Protein AF-K0RW89-F1 (afdb_monomer_lite)

pLDDT: mean 80.04, std 15.32, range [35.28, 93.81]

Secondary structure (DSSP, 8-state):
--PPPPHHHHHHHHHHTTS-HHHHSPP-TTTT----HHHHHHHHHHHTTPPPTT--SB-TTT-PBP-HHHHTT-SSSSHHHHHHHHHHHHHHHHHHHHS-GGG--SS-----SSS-------------

Organism: Thalassiosira oceanica (NCBI:txid159749)

Foldseek 3Di:
DPDDQDPVRVVLVVVLVVLCCLVVDDDDPVVPSDDDPLRVVCSVCVSVVHFRDDFDQAFPFPRHGDGPVCQVPPPGGHDVVVVVVVVQV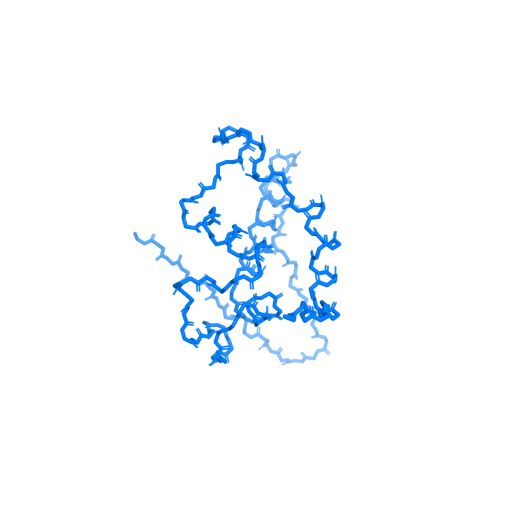VVQVVVCVVDNNVVGDRDDDDDDPDPDDDDDDDPPPPDD

Radius of gyration: 19.99 Å; chains: 1; bounding box: 37×52×50 Å

Sequence (128 aa):
MKGRASRRDKKRLERIQETGAFLTVRPSRRDGTELERDEFRDAVLLRMGLVPKNLPKTCDGCGATFTVEHALTCKTGGLVVMRHDDCRDEFGDIASKATTPSRVTTEPLIHYGGNEPVTRQANGASNT

Structure (mmCIF, N/CA/C/O backbone):
data_AF-K0RW89-F1
#
_entry.id   AF-K0RW89-F1
#
loop_
_atom_site.group_PDB
_atom_site.id
_atom_site.type_symbol
_atom_site.label_atom_id
_atom_site.label_alt_id
_atom_site.label_comp_id
_atom_site.label_asym_id
_atom_site.label_entity_id
_atom_site.label_seq_id
_atom_site.pdbx_PDB_ins_code
_atom_site.Cartn_x
_atom_site.Cartn_y
_atom_site.Cartn_z
_atom_site.occupancy
_atom_site.B_iso_or_equiv
_atom_site.auth_seq_id
_atom_site.auth_comp_id
_atom_site.auth_asym_id
_atom_site.auth_atom_id
_atom_site.pdbx_PDB_model_num
ATOM 1 N N . MET A 1 1 ? -13.794 16.207 26.514 1.00 40.47 1 MET A N 1
ATOM 2 C CA . MET A 1 1 ? -12.568 15.577 27.059 1.00 40.47 1 MET A CA 1
ATOM 3 C C . MET A 1 1 ? -11.683 15.159 25.889 1.00 40.47 1 MET A C 1
ATOM 5 O O . MET A 1 1 ? -12.098 14.302 25.122 1.00 40.47 1 MET A O 1
ATOM 9 N N . LYS A 1 2 ? -10.519 15.790 25.671 1.00 53.75 2 LYS A N 1
ATOM 10 C CA . LYS A 1 2 ? -9.563 15.314 24.652 1.00 53.75 2 LYS A CA 1
ATOM 11 C C . LYS A 1 2 ? -8.870 14.072 25.214 1.00 53.75 2 LYS A C 1
ATOM 13 O O . LYS A 1 2 ? -8.032 14.191 26.102 1.00 53.75 2 LYS A O 1
ATOM 18 N N . GLY A 1 3 ? -9.272 12.892 24.742 1.00 67.44 3 GLY A N 1
ATOM 19 C CA . GLY A 1 3 ? -8.585 11.641 25.058 1.00 67.44 3 GLY A CA 1
ATOM 20 C C . GLY A 1 3 ? -7.114 11.743 24.655 1.00 67.44 3 GLY A C 1
ATOM 21 O O . GLY A 1 3 ? -6.790 12.248 23.580 1.00 67.44 3 GLY A O 1
ATOM 22 N N . ARG A 1 4 ? -6.211 11.325 25.544 1.00 73.81 4 ARG A N 1
ATOM 23 C CA . ARG A 1 4 ? -4.768 11.343 25.286 1.00 73.81 4 ARG A CA 1
ATOM 24 C C . ARG A 1 4 ? 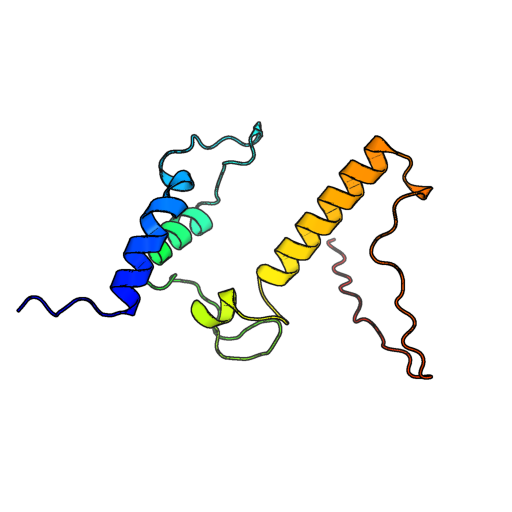-4.477 10.407 24.106 1.00 73.81 4 ARG A C 1
ATOM 26 O O . ARG A 1 4 ? -4.877 9.248 24.148 1.00 73.81 4 ARG A O 1
ATOM 33 N N . ALA A 1 5 ? -3.793 10.907 23.074 1.00 76.50 5 ALA A N 1
ATOM 34 C CA . ALA A 1 5 ? -3.457 10.118 21.887 1.00 76.50 5 ALA A CA 1
ATOM 35 C C . ALA A 1 5 ? -2.704 8.836 22.275 1.00 76.50 5 ALA A C 1
ATOM 37 O O . ALA A 1 5 ? -1.740 8.885 23.055 1.00 76.50 5 ALA A O 1
ATOM 38 N N . SER A 1 6 ? -3.141 7.698 21.733 1.00 86.81 6 SER A N 1
ATOM 39 C CA . SER A 1 6 ? -2.545 6.400 22.038 1.00 86.81 6 SER A CA 1
ATOM 40 C C . SER A 1 6 ? -1.123 6.304 21.472 1.00 86.81 6 SER A C 1
ATOM 42 O O . SER A 1 6 ? -0.726 7.045 20.569 1.00 86.81 6 SER A O 1
ATOM 44 N N . ARG A 1 7 ? -0.324 5.347 21.965 1.00 88.25 7 ARG A N 1
ATOM 45 C CA . ARG A 1 7 ? 1.009 5.064 21.395 1.00 88.25 7 ARG A CA 1
ATOM 46 C C . ARG A 1 7 ? 0.926 4.724 19.900 1.00 88.25 7 ARG A C 1
ATOM 48 O O . ARG A 1 7 ? 1.836 5.062 19.148 1.00 88.25 7 ARG A O 1
ATOM 55 N N . ARG A 1 8 ? -0.163 4.071 19.481 1.00 83.94 8 ARG A N 1
ATOM 56 C CA . ARG A 1 8 ? -0.444 3.731 18.083 1.00 83.94 8 ARG A CA 1
ATOM 57 C C . ARG A 1 8 ? -0.657 4.995 17.246 1.00 83.94 8 ARG A C 1
ATOM 59 O O . ARG A 1 8 ? -0.050 5.106 16.185 1.00 83.94 8 ARG A O 1
ATOM 66 N N . ASP A 1 9 ? -1.423 5.958 17.755 1.00 85.38 9 ASP A N 1
ATOM 67 C CA . ASP A 1 9 ? -1.691 7.227 17.062 1.00 85.38 9 ASP A CA 1
ATOM 68 C C . ASP A 1 9 ? -0.420 8.053 16.874 1.00 85.38 9 ASP A C 1
ATOM 70 O O . ASP A 1 9 ? -0.193 8.593 15.795 1.00 85.38 9 ASP A O 1
ATOM 74 N N . LYS A 1 10 ? 0.453 8.093 17.888 1.00 88.44 10 LYS A N 1
ATOM 75 C CA . LYS A 1 10 ? 1.753 8.780 17.801 1.00 88.44 10 LYS A CA 1
ATOM 76 C C . LYS A 1 10 ? 2.636 8.189 16.702 1.00 88.44 10 LYS A C 1
ATOM 78 O O . LYS A 1 10 ? 3.036 8.908 15.794 1.00 88.44 10 LYS A O 1
ATOM 83 N N . LYS A 1 11 ? 2.834 6.865 16.718 1.00 87.19 11 LYS A N 1
ATOM 84 C CA . LYS A 1 11 ? 3.598 6.158 15.676 1.00 87.19 11 LYS A CA 1
ATOM 85 C C . LYS A 1 11 ? 2.999 6.341 14.281 1.00 87.19 11 LYS A C 1
ATOM 87 O O . LYS A 1 11 ? 3.721 6.360 13.291 1.00 87.19 11 LYS A O 1
ATOM 92 N N . ARG A 1 12 ? 1.668 6.422 14.182 1.00 86.19 12 ARG A N 1
ATOM 93 C CA . ARG A 1 12 ? 0.988 6.689 12.913 1.00 86.19 12 ARG A CA 1
ATOM 94 C C . ARG A 1 12 ? 1.329 8.092 12.412 1.00 86.19 12 ARG A C 1
ATOM 96 O O . ARG A 1 12 ? 1.723 8.226 11.263 1.00 86.19 12 ARG A O 1
ATOM 103 N N . LEU A 1 13 ? 1.196 9.108 13.265 1.00 87.94 13 LEU A N 1
ATOM 104 C CA . LEU A 1 13 ? 1.504 10.498 12.918 1.00 87.94 13 LEU A CA 1
ATOM 105 C C . LEU A 1 13 ? 2.968 10.690 12.504 1.00 87.94 13 LEU A C 1
ATOM 107 O O . LEU A 1 13 ? 3.213 11.437 11.565 1.00 87.94 13 LEU A O 1
ATOM 111 N N . GLU A 1 14 ? 3.907 9.986 13.141 1.00 89.62 14 GLU A N 1
ATOM 112 C CA . GLU A 1 14 ? 5.320 9.957 12.733 1.00 89.62 14 GLU A CA 1
ATOM 113 C C . GLU A 1 14 ? 5.471 9.434 11.292 1.00 89.62 14 GLU A C 1
ATOM 115 O O . GLU A 1 14 ? 6.001 10.132 10.435 1.00 89.62 14 GLU A O 1
ATOM 120 N N . ARG A 1 15 ? 4.902 8.261 10.970 1.00 84.94 15 ARG A N 1
ATOM 121 C CA . ARG A 1 15 ? 4.992 7.665 9.617 1.00 84.94 15 ARG A CA 1
ATOM 122 C C . ARG A 1 15 ? 4.259 8.448 8.527 1.00 84.94 15 ARG A C 1
ATOM 124 O O . ARG A 1 15 ? 4.625 8.389 7.355 1.00 84.94 15 ARG A O 1
ATOM 131 N N . ILE A 1 16 ? 3.182 9.146 8.881 1.00 87.25 16 ILE A N 1
ATOM 132 C CA . ILE A 1 16 ? 2.369 9.929 7.937 1.00 87.25 16 ILE A CA 1
ATOM 133 C C . ILE A 1 16 ? 3.197 11.027 7.260 1.00 87.25 16 ILE A C 1
ATOM 135 O O . ILE A 1 16 ? 2.903 11.376 6.113 1.00 87.25 16 ILE A O 1
ATOM 139 N N . GLN A 1 17 ? 4.224 11.547 7.938 1.00 85.44 17 GLN A N 1
ATOM 140 C CA . GLN A 1 17 ? 5.095 12.597 7.405 1.00 85.44 17 GLN A CA 1
ATOM 141 C C . GLN A 1 17 ? 5.839 12.141 6.142 1.00 85.44 17 GLN A C 1
ATOM 143 O O . GLN A 1 17 ? 5.966 12.916 5.202 1.00 85.44 17 GLN A O 1
ATOM 148 N N . GLU A 1 18 ? 6.231 10.868 6.075 1.00 85.94 18 GLU A N 1
ATOM 149 C CA . GLU A 1 18 ? 7.036 10.313 4.976 1.00 85.94 18 GLU A CA 1
ATOM 150 C C . GLU A 1 18 ? 6.190 9.638 3.881 1.00 85.94 18 GLU A C 1
ATOM 152 O O . GLU A 1 18 ? 6.647 9.423 2.765 1.00 85.94 18 GLU A O 1
ATOM 157 N N . THR A 1 19 ? 4.921 9.329 4.162 1.00 83.56 19 THR A N 1
ATOM 158 C CA . THR A 1 19 ? 4.051 8.506 3.291 1.00 83.56 19 THR A CA 1
ATOM 159 C C . THR A 1 19 ? 3.003 9.319 2.517 1.00 83.56 19 THR A C 1
ATOM 161 O O . THR A 1 19 ? 1.945 8.808 2.159 1.00 83.56 19 THR A O 1
ATOM 164 N N . GLY A 1 20 ? 3.238 10.620 2.312 1.00 87.31 20 GLY A N 1
ATOM 165 C CA . GLY A 1 20 ? 2.256 11.560 1.740 1.00 87.31 20 GLY A CA 1
ATOM 166 C C . GLY A 1 20 ? 2.352 11.818 0.234 1.00 87.31 20 GLY A C 1
ATOM 167 O O . GLY A 1 20 ? 1.488 12.511 -0.295 1.00 87.31 20 GLY A O 1
ATOM 168 N N . ALA A 1 21 ? 3.367 11.287 -0.453 1.00 89.94 21 ALA A N 1
ATOM 169 C CA . ALA A 1 21 ? 3.665 11.646 -1.845 1.00 89.94 21 ALA A CA 1
ATOM 170 C C . ALA A 1 21 ? 2.498 11.384 -2.815 1.00 89.94 21 ALA A C 1
ATOM 172 O O . ALA A 1 21 ? 2.265 12.173 -3.724 1.00 89.94 21 ALA A O 1
ATOM 173 N N . PHE A 1 22 ? 1.705 10.335 -2.581 1.00 90.38 22 PHE A N 1
ATOM 174 C CA . PHE A 1 22 ? 0.549 9.997 -3.418 1.00 90.38 22 PHE A CA 1
ATOM 175 C C . PHE A 1 22 ? -0.576 11.053 -3.407 1.00 90.38 22 PHE A C 1
ATOM 177 O O . PHE A 1 22 ? -1.456 11.015 -4.260 1.00 90.38 22 PHE A O 1
ATOM 184 N N . LEU A 1 23 ? -0.570 11.990 -2.448 1.00 92.19 23 LEU A N 1
ATOM 185 C CA . LEU A 1 23 ? -1.537 13.093 -2.379 1.00 92.19 23 LEU A CA 1
ATOM 186 C C . LEU A 1 23 ? -1.122 14.302 -3.223 1.00 92.19 23 LEU A C 1
ATOM 188 O O . LEU A 1 23 ? -1.969 15.121 -3.570 1.00 92.19 23 LEU A O 1
ATOM 192 N N . THR A 1 24 ? 0.175 14.452 -3.490 1.00 90.75 24 THR A N 1
ATOM 193 C CA . THR A 1 24 ? 0.746 15.631 -4.157 1.00 90.75 24 THR A CA 1
ATOM 194 C C . THR A 1 24 ? 1.314 15.314 -5.533 1.00 90.75 24 THR A C 1
ATOM 196 O O . THR A 1 24 ? 1.488 16.226 -6.341 1.00 90.75 24 THR A O 1
ATOM 199 N N . VAL A 1 25 ? 1.609 14.043 -5.815 1.00 91.19 25 VAL A N 1
ATOM 200 C CA . VAL A 1 25 ? 2.120 13.609 -7.113 1.00 91.19 25 VAL A CA 1
ATOM 201 C C . VAL A 1 25 ? 1.050 13.773 -8.189 1.00 91.19 25 VAL A C 1
ATOM 203 O O . VAL A 1 25 ? -0.132 13.500 -7.977 1.00 91.19 25 VAL A O 1
ATOM 206 N N . ARG A 1 26 ? 1.468 14.214 -9.376 1.00 91.94 26 ARG A N 1
ATOM 207 C CA . ARG A 1 26 ? 0.597 14.232 -10.550 1.00 91.94 26 ARG A CA 1
ATOM 208 C C . ARG A 1 26 ? 0.342 12.785 -10.998 1.00 91.94 26 ARG A C 1
ATOM 210 O O . ARG A 1 26 ? 1.325 12.086 -11.248 1.00 91.94 26 ARG A O 1
ATOM 217 N N . PRO A 1 27 ? -0.917 12.355 -11.184 1.00 91.00 27 PRO A N 1
ATOM 218 C CA . PRO A 1 27 ? -1.214 11.066 -11.803 1.00 91.00 27 PRO A CA 1
ATOM 219 C C . PRO A 1 27 ? -0.718 11.037 -13.259 1.00 91.00 27 PRO A C 1
ATOM 221 O O . PRO A 1 27 ? -1.027 11.945 -14.039 1.00 91.00 27 PRO A O 1
ATOM 224 N N . SER A 1 28 ? 0.088 10.034 -13.609 1.00 91.38 28 SER A N 1
ATOM 225 C CA . SER A 1 28 ? 0.667 9.839 -14.942 1.00 91.38 28 SER A CA 1
ATOM 226 C C . SER A 1 28 ? 0.923 8.356 -15.220 1.00 91.38 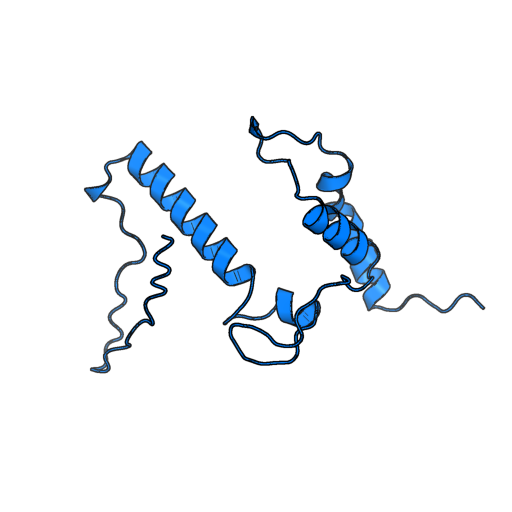28 SER A C 1
ATOM 228 O O . SER A 1 28 ? 1.720 7.725 -14.525 1.00 91.38 28 SER A O 1
ATOM 230 N N . ARG A 1 29 ? 0.296 7.798 -16.268 1.00 88.94 29 ARG A N 1
ATOM 231 C CA . ARG A 1 29 ? 0.588 6.424 -16.740 1.00 88.94 29 ARG A CA 1
ATOM 232 C C . ARG A 1 29 ? 2.046 6.222 -17.093 1.00 88.94 29 ARG A C 1
ATOM 234 O O . ARG A 1 29 ? 2.606 5.175 -16.806 1.00 88.94 29 ARG A O 1
ATOM 241 N N . ARG A 1 30 ? 2.644 7.224 -17.741 1.00 89.69 30 ARG A N 1
ATOM 242 C CA . ARG A 1 30 ? 4.031 7.156 -18.206 1.00 89.69 30 ARG A CA 1
ATOM 243 C C . ARG A 1 30 ? 4.998 7.002 -17.037 1.00 89.69 30 ARG A C 1
ATOM 245 O O . ARG A 1 30 ? 5.971 6.271 -17.160 1.00 89.69 30 ARG A O 1
ATOM 252 N N . ASP A 1 31 ? 4.714 7.695 -15.940 1.00 86.25 31 ASP A N 1
ATOM 253 C CA . ASP A 1 31 ? 5.578 7.730 -14.759 1.00 86.25 31 ASP A CA 1
ATOM 254 C C . ASP A 1 31 ? 5.157 6.695 -13.699 1.00 86.25 31 ASP A C 1
ATOM 256 O O . ASP A 1 31 ? 5.787 6.600 -12.650 1.00 86.25 31 ASP A O 1
ATOM 260 N N . GLY A 1 32 ? 4.088 5.929 -13.953 1.00 85.69 32 GLY A N 1
ATOM 261 C CA . GLY A 1 32 ? 3.572 4.919 -13.027 1.00 85.69 32 GLY A CA 1
ATOM 262 C C . GLY A 1 32 ? 2.999 5.500 -11.730 1.00 85.69 32 GLY A C 1
ATOM 263 O O . GLY A 1 32 ? 3.019 4.836 -10.700 1.00 85.69 32 GLY A O 1
ATOM 264 N N . THR A 1 33 ? 2.517 6.747 -11.752 1.00 89.94 33 THR A N 1
ATOM 265 C CA . THR A 1 33 ? 2.003 7.453 -10.560 1.00 89.94 33 THR A CA 1
ATOM 266 C C . THR A 1 33 ? 0.476 7.496 -10.488 1.00 89.94 33 THR A C 1
ATOM 268 O O . THR A 1 33 ? -0.083 8.146 -9.603 1.00 89.94 33 THR A O 1
ATOM 271 N N . GLU A 1 34 ? -0.223 6.853 -11.426 1.00 91.31 34 GLU A N 1
ATOM 272 C CA . GLU A 1 34 ? -1.677 6.690 -11.351 1.00 91.31 34 GLU A CA 1
ATOM 273 C C . GLU A 1 34 ? -2.038 5.646 -10.298 1.00 91.31 34 GLU A C 1
ATOM 275 O O . GLU A 1 34 ? -1.423 4.588 -10.227 1.00 91.31 34 GLU A O 1
ATOM 280 N N . LEU A 1 35 ? -3.051 5.961 -9.495 1.00 90.25 35 LEU A N 1
ATOM 281 C CA . LEU A 1 35 ? -3.674 5.028 -8.567 1.00 90.25 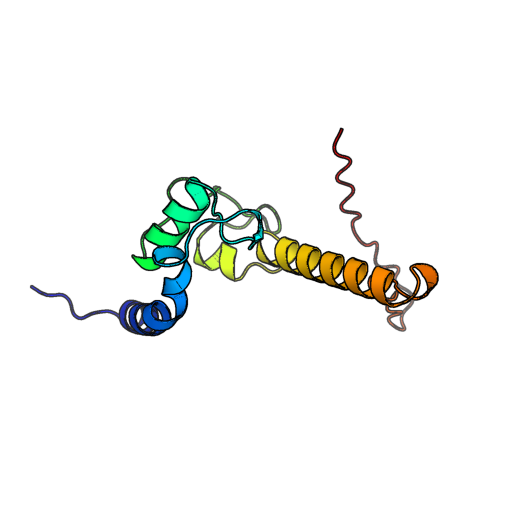35 LEU A CA 1
ATOM 282 C C . LEU A 1 35 ? -5.090 4.746 -9.036 1.00 90.25 35 LEU A C 1
ATOM 284 O O . LEU A 1 35 ? -5.786 5.649 -9.522 1.00 90.25 35 LEU A O 1
ATOM 288 N N . GLU A 1 36 ? -5.543 3.517 -8.836 1.00 90.38 36 GLU A N 1
ATOM 289 C CA . GLU A 1 36 ? -6.949 3.207 -9.019 1.00 90.38 36 GLU A CA 1
ATOM 290 C C . GLU A 1 36 ? -7.806 3.977 -7.998 1.00 90.38 36 GLU A C 1
ATOM 292 O O . GLU A 1 36 ? -7.358 4.384 -6.921 1.00 90.38 36 GLU A O 1
ATOM 297 N N . ARG A 1 37 ? -9.090 4.164 -8.316 1.00 90.69 37 ARG A N 1
ATOM 298 C CA . ARG A 1 37 ? -10.045 4.854 -7.440 1.00 90.69 37 ARG A CA 1
ATOM 299 C C . ARG A 1 37 ? -10.057 4.264 -6.030 1.00 90.69 37 ARG A C 1
ATOM 301 O O . ARG A 1 37 ? -10.115 5.015 -5.054 1.00 90.69 37 ARG A O 1
ATOM 308 N N . ASP A 1 38 ? -10.080 2.940 -5.934 1.00 90.88 38 ASP A N 1
ATOM 309 C CA . ASP A 1 38 ? -10.226 2.257 -4.655 1.00 90.88 38 ASP A CA 1
ATOM 310 C C . ASP A 1 38 ? -8.881 2.177 -3.916 1.00 90.88 38 ASP A C 1
ATOM 312 O O . ASP A 1 38 ? -8.855 2.443 -2.717 1.00 90.88 38 ASP A O 1
ATOM 316 N N . GLU A 1 39 ? -7.756 2.036 -4.629 1.00 89.31 39 GLU A N 1
ATOM 317 C CA . GLU A 1 39 ? -6.408 2.196 -4.060 1.00 89.31 39 GLU A CA 1
ATOM 318 C C . GLU A 1 39 ? -6.209 3.572 -3.411 1.00 89.31 39 GLU A C 1
ATOM 320 O O . GLU A 1 39 ? -5.732 3.671 -2.279 1.00 89.31 39 GLU A O 1
ATOM 325 N N . PHE A 1 40 ? -6.620 4.648 -4.091 1.00 91.62 40 PHE A N 1
ATOM 326 C CA . PHE A 1 40 ? -6.522 6.001 -3.545 1.00 91.62 40 PHE A CA 1
ATOM 327 C C . PHE A 1 40 ? -7.375 6.161 -2.279 1.00 91.62 40 PHE A C 1
ATOM 329 O O . PHE A 1 40 ? -6.918 6.708 -1.272 1.00 91.62 40 PHE A O 1
ATOM 336 N N . ARG A 1 41 ? -8.622 5.674 -2.307 1.00 93.12 41 ARG A N 1
ATOM 337 C CA . ARG A 1 41 ? -9.533 5.740 -1.153 1.00 93.12 41 ARG A CA 1
ATOM 338 C C . ARG A 1 41 ? -8.990 4.956 0.033 1.00 93.12 41 ARG A C 1
ATOM 340 O O . ARG A 1 41 ? -9.004 5.476 1.149 1.00 93.12 41 ARG A O 1
ATOM 347 N N . ASP A 1 42 ? -8.491 3.752 -0.205 1.00 91.19 42 ASP A N 1
ATOM 348 C CA . ASP A 1 42 ? -7.926 2.905 0.835 1.00 91.19 42 ASP A CA 1
ATOM 349 C C . ASP A 1 42 ? -6.653 3.528 1.411 1.00 91.19 42 ASP A C 1
ATOM 351 O O . ASP A 1 42 ? -6.524 3.617 2.632 1.00 91.19 42 ASP A O 1
ATOM 355 N N . ALA A 1 43 ? -5.772 4.087 0.576 1.00 90.19 43 ALA A N 1
ATOM 356 C CA . ALA A 1 43 ? -4.590 4.817 1.031 1.00 90.19 43 ALA A CA 1
ATOM 357 C C . ALA A 1 43 ? -4.952 6.017 1.928 1.00 90.19 43 ALA A C 1
ATOM 359 O O . ALA A 1 43 ? -4.333 6.222 2.979 1.00 90.19 43 ALA A O 1
ATOM 360 N N . VAL A 1 44 ? -5.989 6.786 1.573 1.00 92.31 44 VAL A N 1
ATOM 361 C CA . VAL A 1 44 ? -6.493 7.895 2.404 1.00 92.31 44 VAL A CA 1
ATOM 362 C C . VAL A 1 44 ? -7.068 7.385 3.729 1.00 92.31 44 VAL A C 1
ATOM 364 O O . VAL A 1 44 ? -6.750 7.938 4.785 1.00 92.31 44 VAL A O 1
ATOM 367 N N . LEU A 1 45 ? -7.885 6.328 3.710 1.00 92.50 45 LEU A N 1
ATOM 368 C CA . LEU A 1 45 ? -8.462 5.747 4.927 1.00 92.50 45 LEU A CA 1
ATOM 369 C C . LEU A 1 45 ? -7.367 5.229 5.863 1.00 92.50 45 LEU A C 1
ATOM 371 O O . LEU A 1 45 ? -7.351 5.593 7.040 1.00 92.50 45 LEU A O 1
ATOM 375 N N . LEU A 1 46 ? -6.400 4.479 5.334 1.00 89.44 46 LEU A N 1
ATOM 376 C CA . LEU A 1 46 ? -5.253 3.968 6.083 1.00 89.44 46 LEU A CA 1
ATOM 377 C C . LEU A 1 46 ? -4.415 5.101 6.684 1.00 89.44 46 LEU A C 1
ATOM 379 O O . LEU A 1 46 ? -4.036 5.034 7.858 1.00 89.44 46 LEU A O 1
ATOM 383 N N . ARG A 1 47 ? -4.194 6.188 5.932 1.00 90.06 47 ARG A N 1
ATOM 384 C CA . ARG A 1 47 ? -3.525 7.400 6.430 1.00 90.06 47 ARG A CA 1
ATOM 385 C C . ARG A 1 47 ? -4.287 8.020 7.601 1.00 90.06 47 ARG A C 1
ATOM 387 O O . ARG A 1 47 ? -3.683 8.406 8.596 1.00 90.06 47 ARG A O 1
ATOM 394 N N . MET A 1 48 ? -5.614 8.050 7.545 1.00 89.06 48 MET A N 1
ATOM 395 C CA . MET A 1 48 ? -6.454 8.526 8.651 1.00 89.06 48 MET A CA 1
ATOM 396 C C . MET A 1 48 ? -6.623 7.492 9.780 1.00 89.06 48 MET A C 1
ATOM 398 O O . MET A 1 48 ? -7.248 7.794 10.801 1.00 89.06 48 MET A O 1
ATOM 402 N N . GLY A 1 49 ? -6.027 6.300 9.642 1.00 87.56 49 GLY A N 1
ATOM 403 C CA . GLY A 1 49 ? -6.173 5.143 10.533 1.00 87.56 49 GLY A CA 1
ATOM 404 C C . GLY A 1 49 ? -7.599 4.613 10.617 1.00 87.56 49 GLY A C 1
ATOM 405 O O . GLY A 1 49 ? -8.000 4.097 11.657 1.00 87.56 49 GLY A O 1
ATOM 406 N N . LEU A 1 50 ? -8.354 4.785 9.539 1.00 90.06 50 LEU A N 1
ATOM 407 C CA . LEU A 1 50 ? -9.666 4.203 9.325 1.00 90.06 50 LEU A CA 1
ATOM 408 C C . LEU A 1 50 ? -9.516 2.878 8.576 1.00 90.06 50 LEU A C 1
ATOM 410 O O . LEU A 1 50 ? -8.530 2.642 7.877 1.00 90.06 50 LEU A O 1
ATOM 414 N N . VAL A 1 51 ? -10.508 2.009 8.735 1.00 90.62 51 VAL A N 1
ATOM 415 C CA . VAL A 1 51 ? -10.524 0.690 8.103 1.00 90.62 51 VAL A CA 1
ATOM 416 C C . VAL A 1 51 ? -11.119 0.809 6.689 1.00 90.62 51 VAL A C 1
ATOM 418 O O . VAL A 1 51 ? -12.204 1.384 6.551 1.00 90.62 51 VAL A O 1
ATOM 421 N N . PRO A 1 52 ? -10.440 0.295 5.645 1.00 91.50 52 PRO A N 1
ATOM 422 C CA . PRO A 1 52 ? -10.996 0.145 4.299 1.00 91.50 52 PRO A CA 1
ATOM 423 C C . PRO A 1 52 ? -12.347 -0.580 4.286 1.00 91.50 52 PRO A C 1
ATOM 425 O O . PRO A 1 52 ? -12.586 -1.489 5.078 1.00 91.50 52 PRO A O 1
ATOM 428 N N . LYS A 1 53 ? -13.255 -0.183 3.390 1.00 86.62 53 LYS A N 1
ATOM 429 C CA . LYS A 1 53 ? -14.657 -0.646 3.433 1.00 86.62 53 LYS A CA 1
ATOM 430 C C . LYS A 1 53 ? -14.859 -2.070 2.918 1.00 86.62 53 LYS A C 1
ATOM 432 O O . LYS A 1 53 ? -15.742 -2.764 3.409 1.00 86.62 53 LYS A O 1
ATOM 437 N N . ASN A 1 54 ? -14.055 -2.490 1.947 1.00 86.25 54 ASN A N 1
ATOM 438 C CA . ASN A 1 54 ? -14.274 -3.722 1.188 1.00 86.25 54 ASN A CA 1
ATOM 439 C C . ASN A 1 54 ? -13.210 -4.785 1.491 1.00 86.25 54 ASN A C 1
ATOM 441 O O . ASN A 1 54 ? -12.782 -5.513 0.600 1.00 86.25 54 ASN A O 1
ATOM 445 N N . LEU A 1 55 ? -12.761 -4.865 2.746 1.00 87.19 55 LEU A N 1
ATOM 446 C CA . LEU A 1 55 ? -11.837 -5.919 3.158 1.00 87.19 55 LEU A CA 1
ATOM 447 C C . LEU A 1 55 ? -12.531 -7.289 3.055 1.00 87.19 55 LEU A C 1
ATOM 449 O O . LEU A 1 55 ? -13.674 -7.423 3.511 1.00 87.19 55 LEU A O 1
ATOM 453 N N . PRO A 1 56 ? -11.863 -8.315 2.496 1.00 89.56 56 PRO A N 1
ATOM 454 C CA . PRO A 1 56 ? -12.381 -9.676 2.531 1.00 89.56 56 PRO A CA 1
ATOM 455 C C . PRO A 1 56 ? -12.544 -10.146 3.981 1.00 89.56 56 PRO A C 1
ATOM 457 O O . PRO A 1 56 ? -12.006 -9.556 4.912 1.00 89.56 56 PRO A O 1
ATOM 460 N N . LYS A 1 57 ? -13.314 -11.214 4.205 1.00 90.81 57 LYS A N 1
ATOM 461 C CA . LYS A 1 57 ? -13.510 -11.760 5.563 1.00 90.81 57 LYS A CA 1
ATOM 462 C C . LYS A 1 57 ? -12.325 -12.613 6.016 1.00 90.81 57 LYS A C 1
ATOM 464 O O . LYS A 1 57 ? -11.997 -12.641 7.201 1.00 90.81 57 LYS A O 1
ATOM 469 N N . THR A 1 58 ? -11.688 -13.297 5.073 1.00 91.81 58 THR A N 1
ATOM 470 C CA . THR A 1 58 ? -10.627 -14.280 5.305 1.00 91.81 58 THR A CA 1
ATOM 471 C C . THR A 1 58 ? -9.459 -14.030 4.363 1.00 91.81 58 THR A C 1
ATOM 473 O O . THR A 1 58 ? -9.655 -13.596 3.230 1.00 91.81 58 THR A O 1
ATOM 476 N N . CYS A 1 59 ? -8.252 -14.308 4.841 1.00 89.62 59 CYS A N 1
ATOM 477 C CA . CYS A 1 59 ? -7.034 -14.299 4.046 1.00 89.62 59 CYS A CA 1
ATOM 478 C C . CYS A 1 59 ? -7.040 -15.448 3.041 1.00 89.62 59 CYS A C 1
ATOM 480 O O . CYS A 1 59 ? -7.310 -16.590 3.408 1.00 89.62 59 CYS A O 1
ATOM 482 N N . ASP A 1 60 ? -6.712 -15.132 1.796 1.00 85.88 60 ASP A N 1
ATOM 483 C CA . ASP A 1 60 ? -6.597 -16.061 0.674 1.00 85.88 60 ASP A CA 1
ATOM 484 C C . ASP A 1 60 ? -5.425 -17.043 0.818 1.00 85.88 60 ASP A C 1
ATOM 486 O O . ASP A 1 60 ? -5.503 -18.157 0.314 1.00 85.88 60 ASP A O 1
ATOM 490 N N . GLY A 1 61 ? -4.369 -16.666 1.545 1.00 85.12 61 GLY A N 1
ATOM 491 C CA . GLY A 1 61 ? -3.206 -17.533 1.748 1.00 85.12 61 GLY A CA 1
ATOM 492 C C . GLY A 1 61 ? -3.224 -18.380 3.020 1.00 85.12 61 GLY A C 1
ATOM 493 O O . GLY A 1 61 ? -2.870 -19.552 2.977 1.00 85.12 61 GLY A O 1
ATOM 494 N N . CYS A 1 62 ? -3.578 -17.816 4.184 1.00 88.75 62 CYS A N 1
ATOM 495 C CA . CYS A 1 62 ? -3.569 -18.566 5.459 1.00 88.75 62 CYS A CA 1
ATOM 496 C C . CYS A 1 62 ? -4.953 -18.891 6.035 1.00 88.75 62 CYS A C 1
ATOM 498 O O . CYS A 1 62 ? -5.028 -19.556 7.066 1.00 88.75 62 CYS A O 1
ATOM 500 N N . GLY A 1 63 ? -6.041 -18.383 5.449 1.00 88.94 63 GLY A N 1
ATOM 501 C CA . GLY A 1 63 ? -7.405 -18.606 5.942 1.00 88.94 63 GLY A CA 1
ATOM 502 C C . GLY A 1 63 ? -7.792 -17.850 7.223 1.00 88.94 63 GLY A C 1
ATOM 503 O O . GLY A 1 63 ? -8.942 -17.937 7.649 1.00 88.94 63 GLY A O 1
ATOM 504 N N . ALA A 1 64 ? -6.884 -17.088 7.844 1.00 90.38 64 ALA A N 1
ATOM 505 C CA . ALA A 1 64 ? -7.185 -16.305 9.046 1.00 90.38 64 ALA A CA 1
ATOM 506 C C . ALA A 1 64 ? -8.130 -15.124 8.759 1.00 90.38 64 ALA A C 1
ATOM 508 O O . ALA A 1 64 ? -8.260 -14.679 7.618 1.00 90.38 64 ALA A O 1
ATOM 509 N N . THR A 1 65 ? -8.756 -14.568 9.803 1.00 92.25 65 THR A N 1
ATOM 510 C CA . THR A 1 65 ? -9.579 -13.354 9.686 1.00 92.25 65 THR A CA 1
ATOM 511 C C . THR A 1 65 ? -8.773 -12.214 9.076 1.00 92.25 65 THR A C 1
ATOM 513 O O . THR A 1 65 ? -7.698 -11.857 9.567 1.00 92.25 65 THR A O 1
ATOM 516 N N . PHE A 1 66 ? -9.309 -11.610 8.020 1.00 89.62 66 PHE A N 1
ATOM 517 C CA . PHE A 1 66 ? -8.598 -10.562 7.310 1.00 89.62 66 PHE A CA 1
ATOM 518 C C . PHE A 1 66 ? -8.756 -9.220 8.029 1.00 89.62 66 PHE A C 1
ATOM 520 O O . PHE A 1 66 ? -9.851 -8.687 8.198 1.00 89.62 66 PHE A O 1
ATOM 527 N N . THR A 1 67 ? -7.633 -8.663 8.464 1.00 90.38 67 THR A N 1
ATOM 528 C CA . THR A 1 67 ? -7.543 -7.321 9.044 1.00 90.38 67 THR A CA 1
ATOM 529 C C . THR A 1 67 ? -6.450 -6.548 8.321 1.00 90.38 67 THR A C 1
ATOM 531 O O . THR A 1 67 ? -5.582 -7.151 7.696 1.00 90.38 67 THR A O 1
ATOM 534 N N . VAL A 1 68 ? -6.440 -5.219 8.436 1.00 87.38 68 VAL A N 1
ATOM 535 C CA . VAL A 1 68 ? -5.354 -4.394 7.872 1.00 87.38 68 VAL A CA 1
ATOM 536 C C . VAL A 1 68 ? -3.988 -4.831 8.414 1.00 87.38 68 VAL A C 1
ATOM 538 O O . VAL A 1 68 ? -3.029 -4.947 7.661 1.00 87.38 68 VAL A O 1
ATOM 541 N N . GLU A 1 69 ? -3.896 -5.116 9.715 1.00 87.38 69 GLU A N 1
ATOM 542 C CA . GLU A 1 69 ? -2.648 -5.581 10.335 1.00 87.38 69 GLU A CA 1
ATOM 543 C C . GLU A 1 69 ? -2.223 -6.943 9.779 1.00 87.38 69 GLU A C 1
ATOM 545 O O . GLU A 1 69 ? -1.045 -7.155 9.492 1.00 87.38 69 GLU A O 1
ATOM 550 N N . HIS A 1 70 ? -3.186 -7.843 9.570 1.00 88.44 70 HIS A N 1
ATOM 551 C CA . HIS A 1 70 ? -2.929 -9.138 8.959 1.00 88.44 70 HIS A CA 1
ATOM 552 C C . HIS A 1 70 ? -2.467 -9.003 7.503 1.00 88.44 70 HIS A C 1
ATOM 554 O O . HIS A 1 70 ? -1.452 -9.583 7.140 1.00 88.44 70 HIS A O 1
ATOM 560 N N . ALA A 1 71 ? -3.142 -8.188 6.690 1.00 85.12 71 ALA A N 1
ATOM 561 C CA . ALA A 1 71 ? -2.787 -7.966 5.288 1.00 85.12 71 ALA A CA 1
ATOM 562 C C . ALA A 1 71 ? -1.343 -7.454 5.114 1.00 85.12 71 ALA A C 1
ATOM 564 O O . ALA A 1 71 ? -0.671 -7.819 4.156 1.00 85.12 71 ALA A O 1
ATOM 565 N N . LEU A 1 72 ? -0.851 -6.646 6.061 1.00 82.75 72 LEU A N 1
ATOM 566 C CA . LEU A 1 72 ? 0.509 -6.091 6.049 1.00 82.75 72 LEU A CA 1
ATOM 567 C C . LEU A 1 72 ? 1.586 -7.039 6.601 1.00 82.75 72 LEU A C 1
ATOM 569 O O . LEU A 1 72 ? 2.772 -6.739 6.489 1.00 82.75 72 LEU A O 1
ATOM 573 N N . THR A 1 73 ? 1.200 -8.138 7.251 1.00 84.75 73 THR A N 1
ATOM 574 C CA . THR A 1 73 ? 2.135 -9.048 7.942 1.00 84.75 73 THR A CA 1
ATOM 575 C C . THR A 1 73 ? 2.034 -10.499 7.484 1.00 84.75 73 THR A C 1
ATOM 577 O O . THR A 1 73 ? 2.895 -11.311 7.834 1.00 84.75 73 THR A O 1
ATOM 580 N N . CYS A 1 74 ? 1.002 -10.839 6.711 1.00 85.75 74 CYS A N 1
ATOM 581 C CA . CYS A 1 74 ? 0.808 -12.175 6.180 1.00 85.75 74 CYS A CA 1
ATOM 582 C C . CYS A 1 74 ? 1.966 -12.543 5.248 1.00 85.75 74 CYS A C 1
ATOM 584 O O . CYS A 1 74 ? 2.350 -11.771 4.374 1.00 85.75 74 CYS A O 1
ATOM 586 N N . LYS A 1 75 ? 2.527 -13.738 5.454 1.00 83.06 75 LYS A N 1
ATOM 587 C CA . LYS A 1 75 ? 3.646 -14.271 4.662 1.00 83.06 75 LYS A CA 1
ATOM 588 C C . LYS A 1 75 ? 3.204 -15.264 3.591 1.00 83.06 75 LYS A C 1
ATOM 590 O O . LYS A 1 75 ? 4.011 -15.642 2.755 1.00 83.06 75 LYS A O 1
ATOM 595 N N . THR A 1 76 ? 1.966 -15.741 3.671 1.00 80.50 76 THR A N 1
ATOM 596 C CA . THR A 1 76 ? 1.446 -16.819 2.819 1.00 80.50 76 THR A CA 1
ATOM 597 C C . THR A 1 76 ? 0.355 -16.348 1.868 1.00 80.50 76 THR A C 1
ATOM 599 O O . THR A 1 76 ? 0.042 -17.058 0.924 1.00 80.50 76 THR A O 1
ATOM 602 N N . GLY A 1 77 ? -0.245 -15.186 2.121 1.00 68.94 77 GLY A N 1
ATOM 603 C CA . GLY A 1 77 ? -1.302 -14.603 1.299 1.00 68.94 77 GLY A CA 1
ATOM 604 C C . GLY A 1 77 ? -1.135 -13.102 1.149 1.00 68.94 77 GLY A C 1
ATOM 605 O O . GLY A 1 77 ? -0.333 -12.482 1.854 1.00 68.94 77 GLY A O 1
ATOM 606 N N . GLY A 1 78 ? -1.942 -12.525 0.266 1.00 67.38 78 GLY A N 1
ATOM 607 C CA . GLY A 1 78 ? -2.044 -11.087 0.070 1.00 67.38 78 GLY A CA 1
ATOM 608 C C . GLY A 1 78 ? -0.955 -10.428 -0.785 1.00 67.38 78 GLY A C 1
ATOM 609 O O . GLY A 1 78 ? -0.043 -11.050 -1.329 1.00 67.38 78 GLY A O 1
ATOM 610 N N . LEU A 1 79 ? -1.086 -9.101 -0.876 1.00 67.12 79 LEU A N 1
ATOM 611 C CA . LEU A 1 79 ? -0.309 -8.195 -1.730 1.00 67.12 79 LEU A CA 1
ATOM 612 C C . LEU A 1 79 ? 1.208 -8.278 -1.534 1.00 67.12 79 LEU A C 1
ATOM 614 O O . LEU A 1 79 ? 1.938 -7.987 -2.469 1.00 67.12 79 LEU A O 1
ATOM 618 N N . VAL A 1 80 ? 1.710 -8.643 -0.350 1.00 71.75 80 VAL A N 1
ATOM 619 C CA . VAL A 1 80 ? 3.160 -8.648 -0.087 1.00 71.75 80 VAL A CA 1
ATOM 620 C C . VAL A 1 80 ? 3.878 -9.653 -0.987 1.00 71.75 80 VAL A C 1
ATOM 622 O O . VAL A 1 80 ? 4.866 -9.291 -1.618 1.00 71.75 80 VAL A O 1
ATOM 625 N N . VAL A 1 81 ? 3.362 -10.882 -1.090 1.00 73.75 81 VAL A N 1
ATOM 626 C CA . VAL A 1 81 ? 3.953 -11.919 -1.953 1.00 73.75 81 VAL A CA 1
ATOM 627 C C . VAL A 1 81 ? 3.842 -11.508 -3.419 1.00 73.75 81 VAL A C 1
ATOM 629 O O . VAL A 1 81 ? 4.859 -11.481 -4.102 1.00 73.75 81 VAL A O 1
ATOM 632 N N . MET A 1 82 ? 2.656 -11.062 -3.856 1.00 74.75 82 MET A N 1
ATOM 633 C CA . MET A 1 82 ? 2.450 -10.575 -5.228 1.00 74.75 82 MET A CA 1
ATOM 634 C C . MET A 1 82 ? 3.417 -9.444 -5.589 1.00 74.75 82 MET A C 1
ATOM 636 O O . MET A 1 82 ? 4.069 -9.506 -6.619 1.00 74.75 82 MET A O 1
ATOM 640 N N . ARG A 1 83 ? 3.609 -8.453 -4.711 1.00 76.38 83 ARG A N 1
ATOM 641 C CA . ARG A 1 83 ? 4.550 -7.356 -4.976 1.00 76.38 83 ARG A CA 1
ATOM 642 C C . ARG A 1 83 ? 6.007 -7.808 -5.010 1.00 76.38 83 ARG A C 1
ATOM 644 O O . ARG A 1 83 ? 6.800 -7.212 -5.734 1.00 76.38 83 ARG A O 1
ATOM 651 N N . HIS A 1 84 ? 6.382 -8.813 -4.219 1.00 81.62 84 HIS A N 1
ATOM 652 C CA . HIS A 1 84 ? 7.714 -9.407 -4.314 1.00 81.62 84 HIS A CA 1
ATOM 653 C C . HIS A 1 84 ? 7.906 -10.137 -5.645 1.00 81.62 84 HIS A C 1
ATOM 655 O O . HIS A 1 84 ? 8.969 -9.991 -6.248 1.00 81.62 84 HIS A O 1
ATOM 661 N N . ASP A 1 85 ? 6.888 -10.867 -6.100 1.00 82.88 85 ASP A N 1
ATOM 662 C CA . ASP A 1 85 ? 6.887 -11.534 -7.401 1.00 82.88 85 ASP A CA 1
ATOM 663 C C . ASP A 1 85 ? 6.959 -10.514 -8.548 1.00 82.88 85 ASP A C 1
ATOM 665 O O . ASP A 1 85 ? 7.856 -10.623 -9.379 1.00 82.88 85 ASP A O 1
ATOM 669 N N . ASP A 1 86 ? 6.138 -9.459 -8.526 1.00 84.12 86 ASP A N 1
ATOM 670 C CA . ASP A 1 86 ? 6.166 -8.378 -9.521 1.00 84.12 86 ASP A CA 1
ATOM 671 C C . ASP A 1 86 ? 7.552 -7.722 -9.589 1.00 84.12 86 ASP A C 1
ATOM 673 O O . ASP A 1 86 ? 8.126 -7.559 -10.664 1.00 84.12 86 ASP A O 1
ATOM 677 N N . CYS A 1 87 ? 8.140 -7.372 -8.436 1.00 86.19 87 CYS A N 1
ATOM 678 C CA . CYS A 1 87 ? 9.488 -6.810 -8.402 1.00 86.19 87 CYS A CA 1
ATOM 679 C C . CYS A 1 87 ? 10.525 -7.789 -8.963 1.00 86.19 87 CYS A C 1
ATOM 681 O O . CYS A 1 87 ? 11.388 -7.374 -9.733 1.00 86.19 87 CYS A O 1
ATOM 683 N N . ARG A 1 88 ? 10.468 -9.072 -8.581 1.00 88.44 88 ARG A N 1
ATOM 684 C CA . ARG A 1 88 ? 11.371 -10.109 -9.102 1.00 88.44 88 ARG A CA 1
ATOM 685 C C . ARG A 1 88 ? 11.277 -10.195 -10.623 1.00 88.44 88 ARG A C 1
ATOM 687 O O . ARG A 1 88 ? 12.314 -10.264 -11.281 1.00 88.44 88 ARG A O 1
ATOM 694 N N . ASP A 1 89 ? 10.064 -10.189 -11.158 1.00 86.75 89 ASP A N 1
ATOM 695 C CA . ASP A 1 89 ? 9.811 -10.374 -12.583 1.00 86.75 89 ASP A CA 1
ATOM 696 C C . ASP A 1 89 ? 10.248 -9.143 -13.391 1.00 86.75 89 ASP A C 1
ATOM 698 O O . ASP A 1 89 ? 10.940 -9.296 -14.398 1.00 86.75 89 ASP A O 1
ATOM 702 N N . GLU A 1 90 ? 9.992 -7.929 -12.891 1.00 89.12 90 GLU A N 1
ATOM 703 C CA . GLU A 1 90 ? 10.516 -6.675 -13.459 1.00 89.12 90 GLU A CA 1
ATOM 704 C C . GLU A 1 90 ? 12.053 -6.649 -13.474 1.00 89.12 90 GLU A C 1
ATOM 706 O O . GLU A 1 90 ? 12.680 -6.334 -14.490 1.00 89.12 90 GLU A O 1
ATOM 711 N N . PHE A 1 91 ? 12.701 -7.042 -12.370 1.00 89.19 91 PHE A N 1
ATOM 712 C CA . PHE A 1 91 ? 14.161 -7.159 -12.338 1.00 89.19 91 PHE A CA 1
ATOM 713 C C . PHE A 1 91 ? 14.672 -8.200 -13.338 1.00 89.19 91 PHE A C 1
ATOM 715 O O . PHE A 1 91 ? 15.685 -7.963 -14.003 1.00 89.19 91 PHE A O 1
ATOM 722 N N . GLY A 1 92 ? 13.980 -9.335 -13.459 1.00 89.38 92 GLY A N 1
ATOM 723 C CA . GLY A 1 92 ? 14.295 -10.379 -14.429 1.00 89.38 92 GLY A CA 1
ATOM 724 C C . GLY A 1 92 ? 14.205 -9.881 -15.871 1.00 89.38 92 GLY A C 1
ATOM 725 O O . GLY A 1 92 ? 15.113 -10.130 -16.668 1.00 89.38 92 GLY A O 1
ATOM 726 N N . ASP A 1 93 ? 13.162 -9.127 -16.205 1.00 88.88 93 ASP A N 1
ATOM 727 C CA . ASP A 1 93 ? 12.964 -8.549 -17.535 1.00 88.88 93 ASP A CA 1
ATOM 728 C C . ASP A 1 93 ? 14.041 -7.503 -17.872 1.00 88.88 93 ASP A C 1
ATOM 730 O O . ASP A 1 93 ? 14.699 -7.592 -18.915 1.00 88.88 93 ASP A O 1
ATOM 734 N N . ILE A 1 94 ? 14.319 -6.569 -16.954 1.00 91.44 94 ILE A N 1
ATOM 735 C CA . ILE A 1 94 ? 15.385 -5.570 -17.128 1.00 91.44 94 ILE A CA 1
ATOM 736 C C . ILE A 1 94 ? 16.745 -6.256 -17.319 1.00 91.44 94 ILE A C 1
ATOM 738 O O . ILE A 1 94 ? 17.492 -5.910 -18.238 1.00 91.44 94 ILE A O 1
ATOM 742 N N . ALA A 1 95 ? 17.070 -7.252 -16.488 1.00 90.38 95 ALA A N 1
ATOM 743 C CA . ALA A 1 95 ? 18.325 -7.991 -16.590 1.00 90.38 95 ALA A CA 1
ATOM 744 C C . ALA A 1 95 ? 18.429 -8.770 -17.911 1.00 90.38 95 ALA A C 1
ATOM 746 O O . ALA A 1 95 ? 19.506 -8.824 -18.517 1.00 90.38 95 ALA A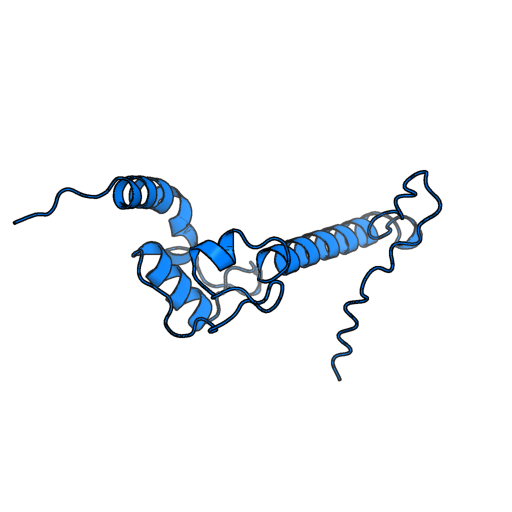 O 1
ATOM 747 N N . SER A 1 96 ? 17.317 -9.338 -18.386 1.00 89.75 96 SER A N 1
ATOM 748 C CA . SER A 1 96 ? 17.258 -10.088 -19.646 1.00 89.75 96 SER A CA 1
ATOM 749 C C . SER A 1 96 ? 17.503 -9.181 -20.847 1.00 89.75 96 SER A C 1
ATOM 751 O O . SER A 1 96 ? 18.241 -9.558 -21.758 1.00 89.75 96 SER A O 1
ATOM 753 N N . LYS A 1 97 ? 16.942 -7.964 -20.820 1.00 91.00 97 LYS A N 1
ATOM 754 C CA . LYS A 1 97 ? 17.152 -6.922 -21.836 1.00 91.00 97 LYS A CA 1
ATOM 755 C C . LYS A 1 97 ? 18.576 -6.364 -21.821 1.00 91.00 97 LYS A C 1
ATOM 757 O O . LYS A 1 97 ? 19.132 -6.096 -22.881 1.00 91.00 97 LYS A O 1
ATOM 762 N N . ALA A 1 98 ? 19.164 -6.182 -20.638 1.00 93.81 98 ALA A N 1
ATOM 763 C CA . ALA A 1 98 ? 20.520 -5.652 -20.484 1.00 93.81 98 ALA A CA 1
ATOM 764 C C . ALA A 1 98 ? 21.616 -6.665 -20.853 1.00 93.81 98 ALA A C 1
ATOM 766 O O . ALA A 1 98 ? 22.720 -6.271 -21.228 1.00 93.81 98 ALA A O 1
ATOM 767 N N . THR A 1 99 ? 21.334 -7.961 -20.714 1.00 88.69 99 THR A N 1
ATOM 768 C CA . THR A 1 99 ? 22.301 -9.033 -20.970 1.00 88.69 99 THR A CA 1
ATOM 769 C C . THR A 1 99 ? 21.846 -9.917 -22.131 1.00 88.69 99 THR A C 1
ATOM 771 O O . THR A 1 99 ? 21.930 -9.537 -23.295 1.00 88.69 99 THR A O 1
ATOM 774 N N . THR A 1 100 ? 21.404 -11.134 -21.848 1.00 86.69 100 THR A N 1
ATOM 775 C CA . THR A 1 100 ? 20.794 -12.056 -22.801 1.00 86.69 100 THR A CA 1
ATOM 776 C C . THR A 1 100 ? 19.802 -12.899 -22.009 1.00 86.69 100 THR A C 1
ATOM 778 O O . THR A 1 100 ? 20.169 -13.340 -20.918 1.00 86.69 100 THR A O 1
ATOM 781 N N . PRO A 1 101 ? 18.597 -13.193 -22.526 1.00 82.50 101 PRO A N 1
ATOM 782 C CA . PRO A 1 101 ? 17.594 -13.957 -21.780 1.00 82.50 101 PRO A CA 1
ATOM 783 C C . PRO A 1 101 ? 18.106 -15.300 -21.236 1.00 82.50 101 PRO A C 1
ATOM 785 O O . PRO A 1 101 ? 17.737 -15.709 -20.146 1.00 82.50 101 PRO A O 1
ATOM 788 N N . SER A 1 102 ? 19.035 -15.960 -21.936 1.00 83.88 102 SER A N 1
ATOM 789 C CA . SER A 1 102 ? 19.656 -17.218 -21.492 1.00 83.88 102 SER A CA 1
ATOM 790 C C . SER A 1 102 ? 20.580 -17.093 -20.273 1.00 83.88 102 SER A C 1
ATOM 792 O O . SER A 1 102 ? 20.989 -18.109 -19.715 1.00 83.88 102 SER A O 1
ATOM 794 N N . ARG A 1 103 ? 20.944 -15.870 -19.868 1.00 83.12 103 ARG A N 1
ATOM 795 C CA . ARG A 1 103 ? 21.782 -15.586 -18.691 1.00 83.12 103 ARG A CA 1
ATOM 796 C C . ARG A 1 103 ? 20.979 -15.159 -17.466 1.00 83.12 103 ARG A C 1
ATOM 798 O O . ARG A 1 103 ? 21.578 -14.926 -16.419 1.00 83.12 103 ARG A O 1
ATOM 805 N N . VAL A 1 104 ? 19.659 -15.049 -17.586 1.00 86.19 104 VAL A N 1
ATOM 806 C CA . VAL A 1 104 ? 18.776 -14.657 -16.491 1.00 86.19 104 VAL A CA 1
ATOM 807 C C . VAL A 1 104 ? 17.802 -15.792 -16.229 1.00 86.19 104 VAL A C 1
ATOM 809 O O . VAL A 1 104 ? 17.089 -16.240 -17.119 1.00 86.19 104 VAL A O 1
ATOM 812 N N . THR A 1 105 ? 17.790 -16.277 -14.995 1.00 81.75 105 THR A N 1
ATOM 813 C CA . THR A 1 105 ? 16.897 -17.350 -14.559 1.00 81.75 105 THR A CA 1
ATOM 814 C C . THR A 1 105 ? 16.202 -16.926 -13.282 1.00 81.75 105 THR A C 1
ATOM 816 O O . THR A 1 105 ? 16.851 -16.425 -12.360 1.00 81.75 105 THR A O 1
ATOM 819 N N . THR A 1 106 ? 14.898 -17.157 -13.204 1.00 71.19 106 THR A N 1
ATOM 820 C CA . THR A 1 106 ? 14.116 -16.920 -11.992 1.00 71.19 106 THR A CA 1
ATOM 821 C C . THR A 1 106 ? 14.502 -17.953 -10.936 1.00 71.19 106 THR A C 1
ATOM 823 O O . THR A 1 106 ? 14.382 -19.140 -11.205 1.00 71.19 106 THR A O 1
ATOM 826 N N . GLU A 1 107 ? 14.991 -17.480 -9.783 1.00 68.75 107 GLU A N 1
ATOM 827 C CA . GLU A 1 107 ? 15.373 -18.223 -8.565 1.00 68.75 107 GLU A CA 1
ATOM 828 C C . GLU A 1 107 ? 16.010 -19.624 -8.782 1.00 68.75 107 GLU A C 1
ATOM 830 O O . GLU A 1 107 ? 15.311 -20.586 -9.104 1.00 68.75 107 GLU A O 1
ATOM 835 N N . PRO A 1 108 ? 17.324 -19.806 -8.544 1.00 65.44 108 PRO A N 1
ATOM 836 C CA . PRO A 1 108 ? 17.954 -21.114 -8.707 1.00 65.44 108 PRO A CA 1
ATOM 837 C C . PRO A 1 108 ? 17.339 -22.147 -7.753 1.00 65.44 108 PRO A C 1
ATOM 839 O O . PRO A 1 108 ? 17.056 -21.848 -6.592 1.00 65.44 108 PRO A O 1
ATOM 842 N N . LEU A 1 109 ? 17.163 -23.382 -8.233 1.00 65.94 109 LEU A N 1
ATOM 843 C CA . LEU A 1 109 ? 16.677 -24.487 -7.410 1.00 65.94 109 LEU A CA 1
ATOM 844 C C . LEU A 1 109 ? 17.645 -24.710 -6.238 1.00 65.94 109 LEU A C 1
ATOM 846 O O . LEU A 1 109 ? 18.785 -25.137 -6.427 1.00 65.94 109 LEU A O 1
ATOM 850 N N . ILE A 1 110 ? 17.194 -24.416 -5.018 1.00 73.00 110 ILE A N 1
ATOM 851 C CA . ILE A 1 110 ? 17.985 -24.665 -3.814 1.00 73.00 110 ILE A CA 1
ATOM 852 C C . ILE A 1 110 ? 17.867 -26.150 -3.476 1.00 73.00 110 ILE A C 1
ATOM 854 O O . ILE A 1 110 ? 16.829 -26.620 -3.011 1.00 73.00 110 ILE A O 1
ATOM 858 N N . HIS A 1 111 ? 18.947 -26.894 -3.697 1.00 71.25 111 HIS A N 1
ATOM 859 C CA . HIS A 1 111 ? 19.072 -28.258 -3.202 1.00 71.25 111 HIS A CA 1
ATOM 860 C C . HIS A 1 111 ? 19.344 -28.219 -1.694 1.00 71.25 111 HIS A C 1
ATOM 862 O O . HIS A 1 111 ? 20.477 -28.019 -1.259 1.00 71.25 111 HIS A O 1
ATOM 868 N N . TYR A 1 112 ? 18.305 -28.402 -0.882 1.00 69.50 112 TYR A N 1
ATOM 869 C CA . TYR A 1 112 ? 18.493 -28.710 0.533 1.00 69.50 112 TYR A CA 1
ATOM 870 C C . TYR A 1 112 ? 19.020 -30.147 0.622 1.00 69.50 112 TYR A C 1
ATOM 872 O O . TYR A 1 112 ? 18.439 -31.049 0.030 1.00 69.50 112 TYR A O 1
ATOM 880 N N . GLY A 1 113 ? 20.160 -30.355 1.287 1.00 60.31 113 GLY A N 1
ATOM 881 C CA . GLY A 1 113 ? 20.900 -31.625 1.325 1.00 60.31 113 GLY A CA 1
ATOM 882 C C . GLY A 1 113 ? 20.227 -32.763 2.109 1.00 60.31 113 GLY A C 1
ATOM 883 O O . GLY A 1 113 ? 20.860 -33.365 2.969 1.00 60.31 113 GLY A O 1
ATOM 884 N N . GLY A 1 114 ? 18.959 -33.056 1.827 1.00 59.97 114 GLY A N 1
ATOM 885 C CA . GLY A 1 114 ? 18.197 -34.190 2.339 1.00 59.97 114 GLY A CA 1
ATOM 886 C C . GLY A 1 114 ? 17.107 -34.562 1.332 1.00 59.97 114 GLY A C 1
ATOM 887 O O . GLY A 1 114 ? 16.511 -33.680 0.725 1.00 59.97 114 GLY A O 1
ATOM 888 N N . ASN A 1 115 ? 16.890 -35.860 1.125 1.00 54.44 115 ASN A N 1
ATOM 889 C CA . ASN A 1 115 ? 16.121 -36.482 0.036 1.00 54.44 115 ASN A CA 1
ATOM 890 C C . ASN A 1 115 ? 14.597 -36.208 0.009 1.00 54.44 115 ASN A C 1
ATOM 892 O O . ASN A 1 115 ? 13.835 -37.088 -0.376 1.00 54.44 115 ASN A O 1
ATOM 896 N N . GLU A 1 116 ? 14.129 -35.017 0.369 1.00 55.72 116 GLU A N 1
ATOM 897 C CA . GLU A 1 116 ? 12.704 -34.684 0.324 1.00 55.72 116 GLU A CA 1
ATOM 898 C C . GLU A 1 116 ? 12.409 -33.736 -0.850 1.00 55.72 116 GL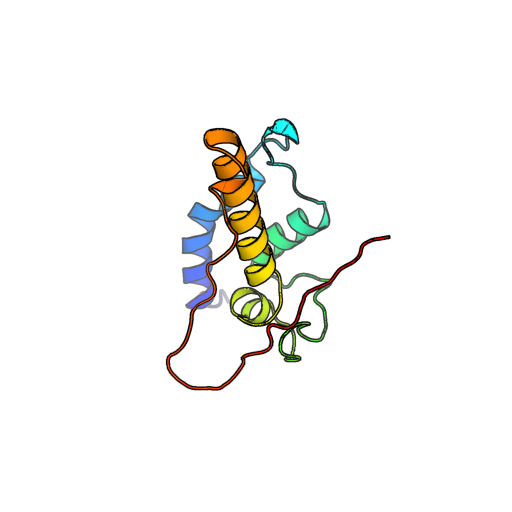U A C 1
ATOM 900 O O . GLU A 1 116 ? 12.848 -32.580 -0.840 1.00 55.72 116 GLU A O 1
ATOM 905 N N . PRO A 1 117 ? 11.672 -34.181 -1.886 1.00 49.50 117 PRO A N 1
ATOM 906 C CA . PRO A 1 117 ? 11.225 -33.291 -2.942 1.00 49.50 117 PRO A CA 1
ATOM 907 C C . PRO A 1 117 ? 10.149 -32.352 -2.388 1.00 49.50 117 PRO A C 1
ATOM 909 O O . PRO A 1 117 ? 9.005 -32.741 -2.166 1.00 49.50 117 PRO A O 1
ATOM 912 N N . VAL A 1 118 ? 10.500 -31.082 -2.196 1.00 53.25 118 VAL A N 1
ATOM 913 C CA . VAL A 1 118 ? 9.508 -30.038 -1.927 1.00 53.25 118 VAL A CA 1
ATOM 914 C C . VAL A 1 118 ? 8.788 -29.729 -3.237 1.00 53.25 118 VAL A C 1
ATOM 916 O O . VAL A 1 118 ? 9.310 -29.025 -4.102 1.00 53.25 118 VAL A O 1
ATOM 919 N N . THR A 1 119 ? 7.572 -30.246 -3.402 1.00 47.78 119 THR A N 1
ATOM 920 C CA . THR A 1 119 ? 6.661 -29.777 -4.450 1.00 47.78 119 THR A CA 1
ATOM 921 C C . THR A 1 119 ? 6.332 -28.309 -4.198 1.00 47.78 119 THR A C 1
ATOM 923 O O . THR A 1 119 ? 5.580 -27.981 -3.279 1.00 47.78 119 THR A O 1
ATOM 926 N N . ARG A 1 120 ? 6.888 -27.414 -5.022 1.00 52.03 120 ARG A N 1
ATOM 927 C CA . ARG A 1 120 ? 6.381 -26.045 -5.162 1.00 52.03 120 ARG A CA 1
ATOM 928 C C . ARG A 1 120 ? 4.950 -26.144 -5.698 1.00 52.03 120 ARG A C 1
ATOM 930 O O . ARG A 1 120 ? 4.735 -26.773 -6.733 1.00 52.03 120 ARG A O 1
ATOM 937 N N . GLN A 1 121 ? 3.973 -25.554 -5.008 1.00 43.25 121 GLN A N 1
ATOM 938 C CA . GLN A 1 121 ? 2.664 -25.326 -5.618 1.00 43.25 121 GLN A CA 1
ATOM 939 C C . GLN A 1 121 ? 2.882 -24.379 -6.798 1.00 43.25 121 GLN A C 1
ATOM 941 O O . GLN A 1 121 ? 3.353 -23.256 -6.628 1.00 43.25 121 GLN A O 1
ATOM 946 N N . ALA A 1 122 ? 2.618 -24.871 -8.004 1.00 39.31 122 ALA A N 1
ATOM 947 C CA . ALA A 1 122 ? 2.602 -24.045 -9.191 1.00 39.31 122 ALA A CA 1
ATOM 948 C C . ALA A 1 122 ? 1.418 -23.079 -9.075 1.00 39.31 122 ALA A C 1
ATOM 950 O O . ALA A 1 122 ? 0.267 -23.512 -9.131 1.00 39.31 122 ALA A O 1
ATOM 951 N N . ASN A 1 123 ? 1.686 -21.779 -8.954 1.00 41.88 123 ASN A N 1
ATOM 952 C CA . ASN A 1 123 ? 0.683 -20.761 -9.252 1.00 41.88 123 ASN A CA 1
ATOM 953 C C . ASN A 1 123 ? 0.499 -20.710 -10.774 1.00 41.88 123 ASN A C 1
ATOM 955 O O . ASN A 1 123 ? 0.999 -19.827 -11.463 1.00 41.88 123 ASN A O 1
ATOM 959 N N . GLY A 1 124 ? -0.186 -21.718 -11.311 1.00 39.38 124 GLY A N 1
ATOM 960 C CA . GLY A 1 124 ? -0.690 -21.721 -12.673 1.00 39.38 124 GLY A CA 1
ATOM 961 C C . GLY A 1 124 ? -1.973 -20.903 -12.747 1.00 39.38 124 GLY A C 1
ATOM 962 O O . GLY A 1 124 ? -3.057 -21.476 -12.772 1.00 39.38 124 GLY A O 1
ATOM 963 N N . ALA A 1 125 ? -1.867 -19.576 -12.798 1.00 35.28 125 ALA A N 1
ATOM 964 C CA . ALA A 1 125 ? -2.962 -18.745 -13.286 1.00 35.28 125 ALA A CA 1
ATOM 965 C C . ALA A 1 125 ? -2.843 -18.655 -14.815 1.00 35.28 125 ALA A C 1
ATOM 967 O O . ALA A 1 125 ? -2.188 -17.772 -15.361 1.00 35.28 125 ALA A O 1
ATOM 968 N N . SER A 1 126 ? -3.452 -19.619 -15.510 1.00 39.53 126 SER A N 1
ATOM 969 C CA . SER A 1 126 ? -3.795 -19.450 -16.923 1.00 39.53 126 SER A CA 1
ATOM 970 C C . SER A 1 126 ? -4.935 -18.437 -16.996 1.00 39.53 126 SER A C 1
ATOM 972 O O . SER A 1 126 ? -6.073 -18.784 -16.691 1.00 39.53 126 SER A O 1
ATOM 974 N N . ASN A 1 127 ? -4.638 -17.190 -17.360 1.00 36.59 127 ASN A N 1
ATOM 975 C CA . ASN A 1 127 ? -5.675 -16.261 -17.802 1.00 36.59 127 ASN A CA 1
ATOM 976 C C . ASN A 1 127 ? -6.001 -16.582 -19.263 1.00 36.59 127 ASN A C 1
ATOM 978 O O . ASN A 1 127 ? -5.189 -16.335 -20.156 1.00 36.59 127 ASN A O 1
ATOM 982 N N . THR A 1 128 ? -7.175 -17.173 -19.473 1.00 36.31 128 THR A N 1
ATOM 983 C CA . THR A 1 128 ? -7.945 -17.038 -20.718 1.00 36.31 128 THR A CA 1
ATOM 984 C C . THR A 1 128 ? -8.508 -15.634 -20.836 1.00 36.31 128 THR A C 1
ATOM 986 O O . THR A 1 128 ? -8.990 -15.139 -19.790 1.00 36.31 128 THR A O 1
#